Protein AF-X0RWY6-F1 (afdb_monomer)

pLDDT: mean 90.87, std 12.93, range [42.31, 98.25]

Structure (mmCIF, N/CA/C/O backbone):
data_AF-X0RWY6-F1
#
_entry.id   AF-X0RWY6-F1
#
loop_
_atom_site.group_PDB
_atom_site.id
_atom_site.type_symbol
_atom_site.label_atom_id
_atom_site.label_alt_id
_atom_site.label_comp_id
_atom_site.label_asym_id
_atom_site.label_entity_id
_atom_site.label_seq_id
_atom_site.pdbx_PDB_ins_code
_atom_site.Cartn_x
_atom_site.Cartn_y
_atom_site.Cartn_z
_atom_site.occupancy
_atom_site.B_iso_or_equiv
_atom_site.auth_seq_id
_atom_site.auth_comp_id
_atom_site.auth_asym_id
_atom_site.auth_atom_id
_atom_site.pdbx_PDB_model_num
ATOM 1 N N . TRP A 1 1 ? 8.763 8.196 3.691 1.00 73.25 1 TRP A N 1
ATOM 2 C CA . TRP A 1 1 ? 8.016 9.443 3.453 1.00 73.25 1 TRP A CA 1
ATOM 3 C C . TRP A 1 1 ? 8.434 10.451 4.510 1.00 73.25 1 TRP A C 1
ATOM 5 O O . TRP A 1 1 ? 8.790 10.037 5.601 1.00 73.25 1 TRP A O 1
ATOM 15 N N . MET A 1 2 ? 8.450 11.746 4.181 1.00 79.56 2 MET A N 1
ATOM 16 C CA . MET A 1 2 ? 8.951 12.795 5.094 1.00 79.56 2 MET A CA 1
ATOM 17 C C . MET A 1 2 ? 7.958 13.945 5.311 1.00 79.56 2 MET A C 1
ATOM 19 O O . MET A 1 2 ? 8.229 14.845 6.094 1.00 79.56 2 MET A O 1
ATOM 23 N N . SER A 1 3 ? 6.825 13.962 4.602 1.00 91.75 3 SER A N 1
ATOM 24 C CA . SER A 1 3 ? 5.833 15.038 4.721 1.00 91.75 3 SER A CA 1
ATOM 25 C C . SER A 1 3 ? 4.413 14.499 4.661 1.00 91.75 3 SER A C 1
ATOM 27 O O . SER A 1 3 ? 4.157 13.493 3.998 1.00 91.75 3 SER A O 1
ATOM 29 N N . GLU A 1 4 ? 3.484 15.225 5.277 1.00 93.38 4 GLU A N 1
ATOM 30 C CA . GLU A 1 4 ? 2.044 14.931 5.269 1.00 93.38 4 GLU A CA 1
ATOM 31 C C . GLU A 1 4 ? 1.478 14.819 3.847 1.00 93.38 4 GLU A C 1
ATOM 33 O O . GLU A 1 4 ? 0.581 14.024 3.589 1.00 93.38 4 GLU A O 1
ATOM 38 N N . LYS A 1 5 ? 2.074 15.521 2.874 1.00 95.31 5 LYS A N 1
ATOM 39 C CA . LYS A 1 5 ? 1.707 15.383 1.458 1.00 95.31 5 LYS A CA 1
ATOM 40 C C . LYS A 1 5 ? 1.847 13.945 0.955 1.00 95.31 5 LYS A C 1
ATOM 42 O O . LYS A 1 5 ? 0.999 13.480 0.203 1.00 95.31 5 LYS A O 1
ATOM 47 N N . ALA A 1 6 ? 2.897 13.235 1.367 1.00 95.44 6 ALA A N 1
ATOM 48 C CA . ALA A 1 6 ? 3.101 11.842 0.974 1.00 95.44 6 ALA A CA 1
ATOM 49 C C . ALA A 1 6 ? 2.090 10.900 1.647 1.00 95.44 6 ALA A C 1
ATOM 51 O O . ALA A 1 6 ? 1.670 9.929 1.023 1.00 95.44 6 ALA A O 1
ATOM 52 N N . VAL A 1 7 ? 1.654 11.221 2.870 1.00 95.44 7 VAL A N 1
ATOM 53 C CA . VAL A 1 7 ? 0.560 10.511 3.550 1.00 95.44 7 VAL A CA 1
ATOM 54 C C . VAL A 1 7 ? -0.718 10.651 2.728 1.00 95.44 7 VAL A C 1
ATOM 56 O O . VAL A 1 7 ? -1.297 9.646 2.326 1.00 95.44 7 VAL A O 1
ATOM 59 N N . SER A 1 8 ? -1.101 11.881 2.375 1.00 97.06 8 SER A N 1
ATOM 60 C CA . SER A 1 8 ? -2.298 12.144 1.567 1.00 97.06 8 SER A CA 1
ATOM 61 C C . SER A 1 8 ? -2.256 11.465 0.194 1.00 97.06 8 SER A C 1
ATOM 63 O O . SER A 1 8 ? -3.262 10.905 -0.235 1.00 97.06 8 SER A O 1
ATOM 65 N N . ILE A 1 9 ? -1.098 11.457 -0.481 1.00 97.81 9 ILE A N 1
ATOM 66 C CA . ILE A 1 9 ? -0.917 10.727 -1.749 1.00 97.81 9 ILE A CA 1
ATOM 67 C C . ILE A 1 9 ? -1.125 9.226 -1.536 1.00 97.81 9 ILE A C 1
ATOM 69 O O . ILE A 1 9 ? -1.880 8.611 -2.284 1.00 97.81 9 ILE A O 1
ATOM 73 N N . GLY A 1 10 ? -0.503 8.642 -0.509 1.00 97.12 10 GLY A N 1
ATOM 74 C CA . GLY A 1 10 ? -0.671 7.225 -0.198 1.00 97.12 10 GLY A CA 1
ATOM 75 C C . GLY A 1 10 ? -2.138 6.861 0.031 1.00 97.12 10 GLY A C 1
ATOM 76 O O . GLY A 1 10 ? -2.632 5.893 -0.540 1.00 97.12 10 GLY A O 1
ATOM 77 N N . PHE A 1 11 ? -2.866 7.676 0.800 1.00 97.50 11 PHE A N 1
ATOM 78 C CA . PHE A 1 11 ? -4.288 7.435 1.057 1.00 97.50 11 PHE A CA 1
ATOM 79 C C . PHE A 1 11 ? -5.134 7.565 -0.207 1.00 97.50 11 PHE A C 1
ATOM 81 O O . PHE A 1 11 ? -6.025 6.746 -0.416 1.00 97.50 11 PHE A O 1
ATOM 88 N N . TYR A 1 12 ? -4.842 8.539 -1.071 1.00 97.94 12 TYR A N 1
ATOM 89 C CA . TYR A 1 12 ? -5.514 8.664 -2.362 1.00 97.94 12 TYR A CA 1
ATOM 90 C C . TYR A 1 12 ? -5.288 7.431 -3.255 1.00 97.94 12 TYR A C 1
ATOM 92 O O . TYR A 1 12 ? -6.236 6.943 -3.872 1.00 97.94 12 TYR A O 1
ATOM 100 N N . PHE A 1 13 ? -4.070 6.883 -3.287 1.00 98.25 13 PHE A N 1
ATOM 101 C CA . PHE A 1 13 ? -3.752 5.664 -4.041 1.00 98.25 13 PHE A CA 1
ATOM 102 C C . PHE A 1 13 ? -4.505 4.445 -3.503 1.00 98.25 13 PHE A C 1
ATOM 104 O O . PHE A 1 13 ? -5.168 3.748 -4.272 1.00 98.25 13 PHE A O 1
ATOM 111 N N . VAL A 1 14 ? -4.477 4.227 -2.186 1.00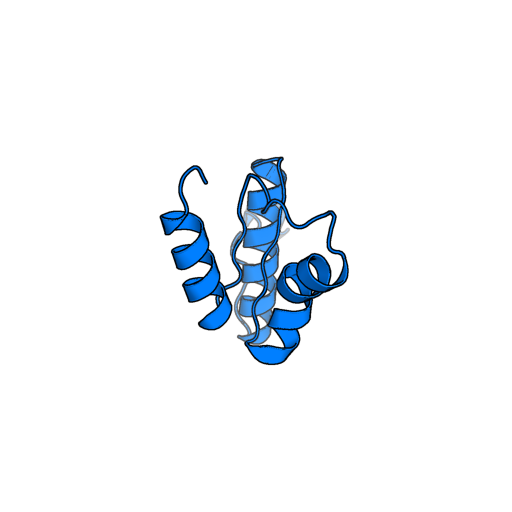 98.19 14 VAL A N 1
ATOM 112 C CA . VAL A 1 14 ? -5.201 3.116 -1.552 1.00 98.19 14 VAL A CA 1
ATOM 113 C C . VAL A 1 14 ? -6.707 3.248 -1.768 1.00 98.19 14 VAL A C 1
ATOM 115 O O . VAL A 1 14 ? -7.343 2.288 -2.192 1.00 98.19 14 VAL A O 1
ATOM 118 N N . ALA A 1 15 ? -7.278 4.439 -1.572 1.00 98.12 15 ALA A N 1
ATOM 119 C CA . ALA A 1 15 ? -8.697 4.695 -1.826 1.00 98.12 15 ALA A CA 1
ATOM 120 C C . ALA A 1 15 ? -9.092 4.472 -3.298 1.00 98.12 15 ALA A C 1
ATOM 122 O O . ALA A 1 15 ? -10.233 4.116 -3.579 1.00 98.12 15 ALA A O 1
ATOM 123 N N . SER A 1 16 ? -8.145 4.634 -4.226 1.00 98.19 16 SER A N 1
ATOM 124 C CA . SER A 1 16 ? -8.318 4.360 -5.659 1.00 98.19 16 SER A CA 1
ATOM 125 C C . SER A 1 16 ? -8.071 2.890 -6.041 1.00 98.19 16 SER A C 1
ATOM 127 O O . SER A 1 16 ? -8.035 2.567 -7.227 1.00 98.19 16 SER A O 1
ATOM 129 N N . GLY A 1 17 ? -7.882 1.991 -5.070 1.00 97.69 17 GLY A N 1
ATOM 130 C CA . GLY A 1 17 ? -7.676 0.560 -5.313 1.00 97.69 17 GLY A CA 1
ATOM 131 C C . GLY A 1 17 ? -6.236 0.174 -5.665 1.00 97.69 17 GLY A C 1
ATOM 132 O O . GLY A 1 17 ? -6.008 -0.905 -6.216 1.00 97.69 17 GLY A O 1
ATOM 133 N N . VAL A 1 18 ? -5.251 1.023 -5.343 1.00 98.25 18 VAL A N 1
ATOM 134 C CA . VAL A 1 18 ? -3.826 0.746 -5.574 1.00 98.25 18 VAL A CA 1
ATOM 135 C C . VAL A 1 18 ? -3.130 0.366 -4.269 1.00 98.25 18 VAL A C 1
ATOM 137 O O . VAL A 1 18 ? -2.994 1.177 -3.350 1.00 98.25 18 VAL A O 1
ATOM 140 N N . TYR A 1 19 ? -2.652 -0.877 -4.195 1.00 98.25 19 TYR A N 1
ATOM 141 C CA . TYR A 1 19 ? -1.840 -1.348 -3.075 1.00 98.25 19 TYR A CA 1
ATOM 142 C C . TYR A 1 19 ? -0.557 -0.530 -2.963 1.00 98.25 19 TYR A C 1
ATOM 144 O O . TYR A 1 19 ? 0.158 -0.343 -3.950 1.00 98.25 19 TYR A O 1
ATOM 152 N N . THR A 1 20 ? -0.287 -0.027 -1.762 1.00 98.19 20 THR A N 1
ATOM 153 C CA . THR A 1 20 ? 0.74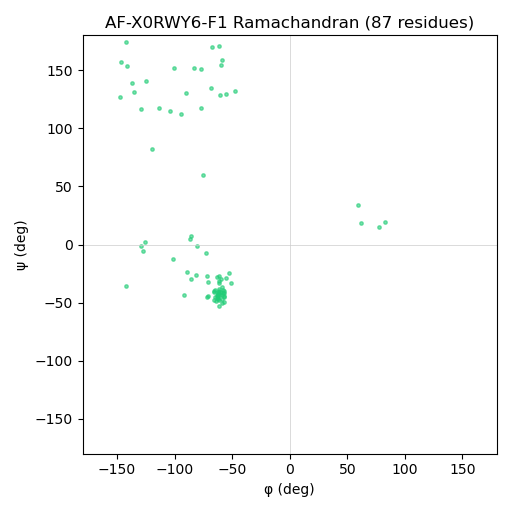7 0.985 -1.548 1.00 98.19 20 THR A CA 1
ATOM 154 C C . THR A 1 20 ? 1.673 0.557 -0.420 1.00 98.19 20 THR A C 1
ATOM 156 O O . THR A 1 20 ? 1.259 0.455 0.732 1.00 98.19 20 THR A O 1
ATOM 159 N N . VAL A 1 21 ? 2.946 0.336 -0.748 1.00 97.44 21 VAL A N 1
ATOM 160 C CA . VAL A 1 21 ? 4.001 0.106 0.247 1.00 97.44 21 VAL A CA 1
ATOM 161 C C . VAL A 1 21 ? 4.616 1.449 0.620 1.00 97.44 21 VAL A C 1
ATOM 163 O O . VAL A 1 21 ? 4.961 2.236 -0.264 1.00 97.44 21 VAL A O 1
ATOM 166 N N . ILE A 1 22 ? 4.745 1.732 1.915 1.00 94.06 22 ILE A N 1
ATOM 167 C CA . ILE A 1 22 ? 5.335 2.982 2.393 1.00 94.06 22 ILE A CA 1
ATOM 168 C C . ILE A 1 22 ? 6.283 2.726 3.570 1.00 94.06 22 ILE A C 1
ATOM 170 O O . ILE A 1 22 ? 5.993 1.926 4.454 1.00 94.06 22 ILE A O 1
ATOM 174 N N . ASN A 1 23 ? 7.420 3.423 3.559 1.00 91.50 23 ASN A N 1
ATOM 175 C CA . ASN A 1 23 ? 8.448 3.377 4.598 1.00 91.50 23 ASN A CA 1
ATOM 176 C C . ASN A 1 23 ? 8.902 4.819 4.932 1.00 91.50 23 ASN A C 1
ATOM 178 O O . ASN A 1 23 ? 9.148 5.593 3.991 1.00 91.50 23 ASN A O 1
ATOM 182 N N . PRO A 1 24 ? 8.973 5.232 6.216 1.00 91.56 24 PRO A N 1
ATOM 183 C CA . PRO A 1 24 ? 8.577 4.440 7.392 1.00 91.56 24 PRO A CA 1
ATOM 184 C C . PRO A 1 24 ? 7.059 4.205 7.426 1.00 91.56 24 PRO A C 1
ATOM 186 O O . PRO A 1 24 ? 6.326 4.803 6.637 1.00 91.56 24 PRO A O 1
ATOM 189 N N . GLY A 1 25 ? 6.567 3.340 8.311 1.00 92.00 25 GLY A N 1
ATOM 190 C CA . GLY A 1 25 ? 5.127 3.224 8.570 1.00 92.00 25 GLY A CA 1
ATOM 191 C C . GLY A 1 25 ? 4.517 4.530 9.103 1.00 92.00 25 GLY A C 1
ATOM 192 O O . GLY A 1 25 ? 5.220 5.494 9.422 1.00 92.00 25 GLY A O 1
ATOM 193 N N . PHE A 1 26 ? 3.187 4.597 9.189 1.00 93.88 26 PHE A N 1
ATOM 194 C CA . PHE A 1 26 ? 2.524 5.714 9.872 1.00 93.88 26 PHE A CA 1
ATOM 195 C C . PHE A 1 26 ? 2.602 5.545 11.397 1.00 93.88 26 PHE A C 1
ATOM 197 O O . PHE A 1 26 ? 2.589 4.411 11.877 1.00 93.88 26 PHE A O 1
ATOM 204 N N . PRO A 1 27 ? 2.605 6.638 12.183 1.00 93.69 27 PRO A N 1
ATOM 205 C CA . PRO A 1 27 ? 2.636 6.581 13.647 1.00 93.69 27 PRO A CA 1
ATOM 206 C C . PRO A 1 27 ? 1.264 6.186 14.231 1.00 93.69 27 PRO A C 1
ATOM 208 O O . PRO A 1 27 ? 0.638 6.947 14.963 1.00 93.69 27 PRO A O 1
ATOM 211 N N . VAL A 1 28 ? 0.766 5.003 13.869 1.00 94.31 28 VAL A N 1
ATOM 212 C CA . VAL A 1 28 ? -0.565 4.488 14.242 1.00 94.31 28 VAL A CA 1
ATOM 213 C C . VAL A 1 28 ? -0.513 3.113 14.910 1.00 94.31 28 VAL A C 1
ATOM 215 O O . VAL A 1 28 ? -1.556 2.572 15.257 1.00 94.31 28 VAL A O 1
ATOM 218 N N . GLU A 1 29 ? 0.678 2.555 15.134 1.00 89.44 29 GLU A N 1
ATOM 219 C CA . GLU A 1 29 ? 0.862 1.239 15.771 1.00 89.44 29 GLU A CA 1
ATOM 220 C C . GLU A 1 29 ? 0.277 1.171 17.191 1.00 89.44 29 GLU A C 1
ATOM 222 O O . GLU A 1 29 ? -0.213 0.128 17.611 1.00 89.44 29 GLU A O 1
ATOM 227 N N . GLY A 1 30 ? 0.237 2.298 17.913 1.00 94.81 30 GLY A N 1
ATOM 228 C CA . GLY A 1 30 ? -0.422 2.392 19.222 1.00 94.81 30 GLY A CA 1
ATOM 229 C C . GLY A 1 30 ? -1.958 2.372 19.171 1.00 94.81 30 GLY A C 1
ATOM 230 O O . GLY A 1 30 ? -2.605 2.315 20.214 1.00 94.81 30 GLY A O 1
ATOM 231 N N . ALA A 1 31 ? -2.553 2.428 17.977 1.00 97.06 31 ALA A N 1
ATOM 232 C CA . ALA A 1 31 ? -3.992 2.405 17.743 1.00 97.06 31 ALA A CA 1
ATOM 233 C C . ALA A 1 31 ? -4.352 1.185 16.870 1.00 97.06 31 ALA A C 1
ATOM 235 O O . ALA A 1 31 ? -4.525 1.331 15.656 1.00 97.06 31 ALA A O 1
ATOM 236 N N . PRO A 1 32 ? -4.493 -0.021 17.458 1.00 95.94 32 PRO A N 1
ATOM 237 C CA . PRO A 1 32 ? -4.599 -1.274 16.705 1.00 95.94 32 PRO A CA 1
ATOM 238 C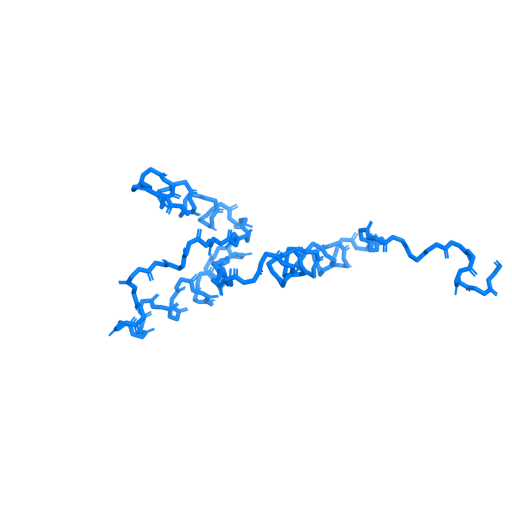 C . PRO A 1 32 ? -5.768 -1.283 15.715 1.00 95.94 32 PRO A C 1
ATOM 240 O O . PRO A 1 32 ? -5.593 -1.700 14.577 1.00 95.94 32 PRO A O 1
ATOM 243 N N . GLY A 1 33 ? -6.924 -0.719 16.084 1.00 97.69 33 GLY A N 1
ATO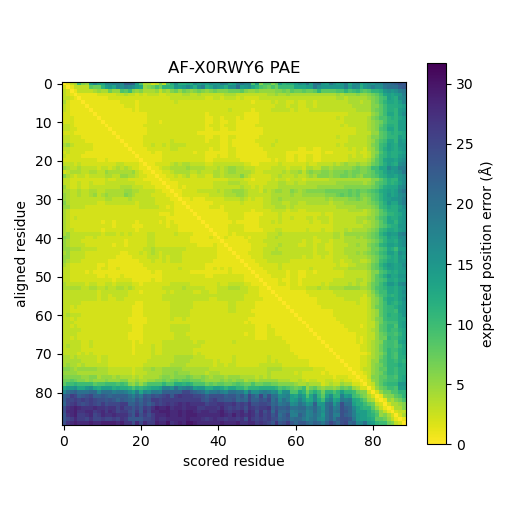M 244 C CA . GLY A 1 33 ? -8.063 -0.606 15.165 1.00 97.69 33 GLY A CA 1
ATOM 245 C C . GLY A 1 33 ? -7.758 0.236 13.920 1.00 97.69 33 GLY A C 1
ATOM 246 O O . GLY A 1 33 ? -8.170 -0.119 12.819 1.00 97.69 33 GLY A O 1
ATOM 247 N N . THR A 1 34 ? -6.989 1.320 14.064 1.00 96.62 34 THR A N 1
ATOM 248 C CA . 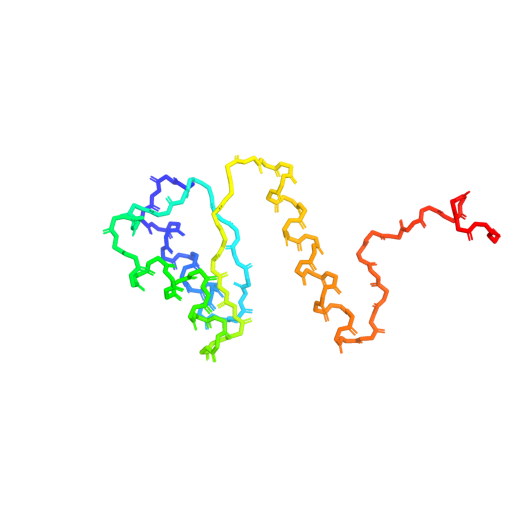THR A 1 34 ? -6.552 2.148 12.929 1.00 96.62 34 THR A CA 1
ATOM 249 C C . THR A 1 34 ? -5.512 1.413 12.093 1.00 96.62 34 THR A C 1
ATOM 251 O O . THR A 1 34 ? -5.615 1.407 10.867 1.00 96.62 34 THR A O 1
ATOM 254 N N . TYR A 1 35 ? -4.534 0.775 12.741 1.00 97.00 35 TYR A N 1
ATOM 255 C CA . TYR A 1 35 ? -3.498 -0.005 12.067 1.00 97.00 35 TYR A CA 1
ATOM 256 C C . TYR A 1 35 ? -4.107 -1.136 11.225 1.00 97.00 35 TYR A C 1
ATOM 258 O O . TYR A 1 35 ? -3.825 -1.241 10.032 1.00 97.00 35 TYR A O 1
ATOM 266 N N . GLU A 1 36 ? -5.004 -1.934 11.806 1.00 97.00 36 GLU A N 1
ATOM 267 C CA . GLU A 1 36 ? -5.716 -3.017 11.117 1.00 97.00 36 GLU A CA 1
ATOM 268 C C . GLU A 1 36 ? -6.599 -2.493 9.981 1.00 97.00 36 GLU A C 1
ATOM 270 O O . GLU A 1 36 ? -6.634 -3.071 8.890 1.00 97.00 36 GLU A O 1
ATOM 275 N N . MET A 1 37 ? -7.293 -1.372 10.205 1.00 97.31 37 MET A N 1
ATOM 276 C CA . MET A 1 37 ? -8.137 -0.754 9.188 1.00 97.31 37 MET A CA 1
ATOM 277 C C . MET A 1 37 ? -7.334 -0.423 7.929 1.00 97.31 37 MET A C 1
ATOM 279 O O . MET A 1 37 ? -7.740 -0.796 6.832 1.00 97.31 37 MET A O 1
ATOM 283 N N . ILE A 1 38 ? -6.183 0.236 8.060 1.00 96.69 38 ILE A N 1
ATOM 284 C CA . ILE A 1 38 ? -5.425 0.706 6.894 1.00 96.69 38 ILE A CA 1
ATOM 285 C C . ILE A 1 38 ? -4.556 -0.381 6.248 1.00 96.69 38 ILE A C 1
ATOM 287 O O . ILE A 1 38 ? -4.299 -0.303 5.047 1.00 96.69 38 ILE A O 1
ATOM 291 N N . THR A 1 39 ? -4.128 -1.397 7.007 1.00 95.69 39 THR A N 1
ATOM 292 C CA . THR A 1 39 ? -3.289 -2.498 6.493 1.00 95.69 39 THR A CA 1
ATOM 293 C C . THR A 1 39 ? -4.097 -3.670 5.932 1.00 95.69 39 THR A C 1
ATOM 295 O O . THR A 1 39 ? -3.617 -4.372 5.043 1.00 95.69 39 THR A O 1
ATOM 298 N N . GLY A 1 40 ? -5.352 -3.854 6.361 1.00 95.06 40 GLY A N 1
ATOM 299 C CA . GLY A 1 40 ? -6.211 -4.939 5.870 1.00 95.06 40 GLY A CA 1
ATOM 300 C C . GLY A 1 40 ? -7.685 -4.577 5.680 1.00 95.06 40 GLY A C 1
ATOM 301 O O . GLY A 1 40 ? -8.311 -5.051 4.731 1.00 95.06 40 GLY A O 1
ATOM 302 N N . GLY A 1 41 ? -8.260 -3.729 6.537 1.00 96.75 41 GLY A N 1
ATOM 303 C CA . GLY A 1 41 ? -9.668 -3.317 6.438 1.00 96.75 41 GLY A CA 1
ATOM 304 C C . GLY A 1 41 ? -10.014 -2.654 5.100 1.00 96.75 41 GLY A C 1
ATOM 305 O O . GLY A 1 41 ? -11.031 -2.985 4.490 1.00 96.75 41 GLY A O 1
ATOM 306 N N . MET A 1 42 ? -9.127 -1.794 4.598 1.00 96.88 42 MET A N 1
ATOM 307 C CA . MET A 1 42 ? -9.280 -1.093 3.321 1.00 96.88 42 MET A CA 1
ATOM 308 C C . MET A 1 42 ? -9.361 -2.045 2.119 1.00 96.88 42 MET A C 1
ATOM 310 O O . MET A 1 42 ? -10.141 -1.781 1.209 1.00 96.88 42 MET A O 1
ATOM 314 N N . GLU A 1 43 ? -8.679 -3.199 2.127 1.00 95.88 43 GLU A N 1
ATOM 315 C CA . GLU A 1 43 ? -8.767 -4.173 1.021 1.00 95.88 43 GLU A CA 1
ATOM 316 C C . GLU A 1 43 ? -10.216 -4.645 0.822 1.00 95.88 43 GLU A C 1
ATOM 318 O O . GLU A 1 43 ? -10.673 -4.808 -0.307 1.00 95.88 43 GLU A O 1
ATOM 323 N N . LYS A 1 44 ? -10.981 -4.797 1.912 1.00 95.75 44 LYS A N 1
ATOM 324 C CA . LYS A 1 44 ? -12.397 -5.195 1.852 1.00 95.75 44 LYS A CA 1
ATOM 325 C C . LYS A 1 44 ? -13.306 -4.085 1.324 1.00 95.75 44 LYS A C 1
ATOM 327 O O . LYS A 1 44 ? -14.371 -4.389 0.797 1.00 95.75 44 LYS A O 1
ATOM 332 N N . LEU A 1 45 ? -12.914 -2.823 1.496 1.00 96.56 45 LEU A N 1
ATOM 333 C CA . LEU A 1 45 ? -13.717 -1.658 1.121 1.00 96.56 45 LEU A CA 1
ATOM 334 C C . LEU A 1 45 ? -13.421 -1.176 -0.300 1.00 96.56 45 LEU A C 1
ATOM 336 O O . LEU A 1 45 ? -14.346 -0.855 -1.040 1.00 96.56 45 LEU A O 1
ATOM 340 N N . VAL A 1 46 ? -12.142 -1.118 -0.671 1.00 97.38 46 VAL A N 1
ATOM 341 C CA . VAL A 1 46 ? -11.668 -0.496 -1.919 1.00 97.38 46 VAL A CA 1
ATOM 342 C C . VAL A 1 46 ? -10.734 -1.394 -2.740 1.00 97.38 46 VAL A C 1
ATOM 344 O O . VAL A 1 46 ? -10.314 -1.007 -3.825 1.00 97.38 46 VAL A O 1
ATOM 347 N N . GLY A 1 47 ? -10.416 -2.608 -2.274 1.00 96.69 47 GLY A N 1
ATOM 348 C CA . GLY A 1 47 ? -9.586 -3.566 -3.023 1.00 96.69 47 GLY A CA 1
ATOM 349 C C . GLY A 1 47 ? -8.079 -3.281 -3.010 1.00 96.69 47 GLY A C 1
ATOM 350 O O . GLY A 1 47 ? -7.353 -3.836 -3.849 1.00 96.69 47 GLY A O 1
ATOM 351 N N . ALA A 1 48 ? -7.644 -2.408 -2.094 1.00 97.94 48 ALA A N 1
ATOM 352 C CA . ALA A 1 48 ? -6.251 -2.134 -1.763 1.00 97.94 48 ALA A CA 1
ATOM 353 C C . ALA A 1 48 ? -6.077 -1.784 -0.280 1.00 97.94 48 ALA A C 1
ATOM 355 O O . ALA A 1 48 ? -6.992 -1.276 0.369 1.00 97.94 48 ALA A O 1
ATOM 356 N N . SER A 1 49 ? -4.864 -1.978 0.229 1.00 97.69 49 SER A N 1
ATOM 357 C CA . SER A 1 49 ? -4.436 -1.551 1.560 1.00 97.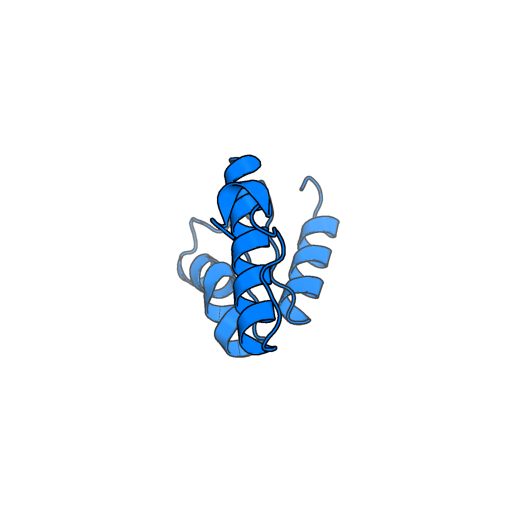69 49 SER A CA 1
ATOM 358 C C . SER A 1 49 ? -2.989 -1.050 1.548 1.00 97.69 49 SER A C 1
ATOM 360 O O . SER A 1 49 ? -2.299 -1.099 0.522 1.00 97.69 49 SER A O 1
ATOM 362 N N . PHE A 1 50 ? -2.541 -0.535 2.692 1.00 97.81 50 PHE A N 1
ATOM 363 C CA . PHE A 1 50 ? -1.135 -0.230 2.919 1.00 97.81 50 PHE A CA 1
ATOM 364 C C . PHE A 1 50 ? -0.348 -1.461 3.364 1.00 97.81 50 PHE A C 1
ATOM 366 O O . PHE A 1 50 ? -0.866 -2.318 4.077 1.00 97.81 50 PHE A O 1
ATOM 373 N N . ALA A 1 51 ? 0.941 -1.468 3.039 1.00 97.25 51 ALA A N 1
ATOM 374 C CA . ALA A 1 51 ? 1.931 -2.276 3.733 1.00 97.25 51 ALA A CA 1
ATOM 375 C C . ALA A 1 51 ? 3.077 -1.405 4.244 1.00 97.25 51 ALA A C 1
ATOM 377 O O . ALA A 1 51 ? 3.523 -0.474 3.567 1.00 97.25 51 ALA A O 1
ATOM 378 N N . PHE A 1 52 ? 3.546 -1.736 5.443 1.00 95.69 52 PHE A N 1
ATOM 379 C CA . PHE A 1 52 ? 4.682 -1.100 6.095 1.00 95.69 52 PHE A CA 1
ATOM 380 C C . PHE A 1 52 ? 5.797 -2.134 6.195 1.00 95.69 52 PHE A C 1
ATOM 382 O O . PHE A 1 52 ? 5.614 -3.181 6.809 1.00 95.69 52 PHE A O 1
ATOM 389 N N . GLU A 1 53 ? 6.916 -1.863 5.535 1.00 95.50 53 GLU A N 1
ATOM 390 C CA . GLU A 1 53 ? 8.086 -2.736 5.523 1.00 95.50 53 GLU A CA 1
ATOM 391 C C . GLU A 1 53 ? 9.344 -1.870 5.425 1.00 95.50 53 GLU A C 1
ATOM 393 O O . GLU A 1 53 ? 9.462 -1.012 4.545 1.00 95.50 53 GLU A O 1
ATOM 398 N N . ASP A 1 54 ? 10.275 -2.090 6.350 1.00 93.75 54 ASP A N 1
ATOM 399 C CA . ASP A 1 54 ? 11.467 -1.260 6.484 1.00 93.75 54 ASP A CA 1
ATOM 400 C C . ASP A 1 54 ? 12.599 -1.722 5.561 1.00 93.75 54 ASP A C 1
ATOM 402 O O . ASP A 1 54 ? 13.393 -0.905 5.088 1.00 93.75 54 ASP A O 1
ATOM 406 N N . ASP A 1 55 ? 12.660 -3.022 5.262 1.00 95.75 55 ASP A N 1
ATOM 407 C CA . ASP A 1 55 ? 13.634 -3.582 4.336 1.00 95.75 55 ASP A CA 1
ATOM 408 C C . ASP A 1 55 ? 13.208 -3.286 2.881 1.00 95.75 55 ASP A C 1
ATOM 410 O O . ASP A 1 55 ? 12.159 -3.762 2.418 1.00 95.75 55 ASP A O 1
ATOM 414 N N . PRO A 1 56 ? 14.006 -2.527 2.107 1.00 94.38 56 PRO A N 1
ATOM 415 C CA . PRO A 1 56 ? 13.663 -2.192 0.729 1.00 94.38 56 PRO A CA 1
ATOM 416 C C . PRO A 1 56 ? 13.579 -3.423 -0.188 1.00 94.38 56 PRO A C 1
ATOM 418 O O . PRO A 1 56 ? 12.808 -3.413 -1.148 1.00 94.38 56 PRO A O 1
ATOM 421 N N . ILE A 1 57 ? 14.320 -4.499 0.102 1.00 95.69 57 ILE A N 1
ATOM 422 C CA . ILE A 1 57 ? 14.273 -5.743 -0.677 1.00 95.69 57 ILE A CA 1
ATOM 423 C C . ILE A 1 57 ? 12.955 -6.474 -0.421 1.00 95.69 57 ILE A C 1
ATOM 425 O O . ILE A 1 57 ? 12.280 -6.890 -1.365 1.00 95.69 57 ILE A O 1
ATOM 429 N N . LYS A 1 58 ? 12.529 -6.574 0.842 1.00 96.06 58 LYS A N 1
ATOM 430 C CA . LYS A 1 58 ? 11.218 -7.150 1.179 1.00 96.06 58 LYS A CA 1
ATOM 431 C C . LYS A 1 58 ? 10.075 -6.302 0.634 1.00 96.06 58 LYS A C 1
ATOM 433 O O . LYS A 1 58 ? 9.125 -6.854 0.088 1.00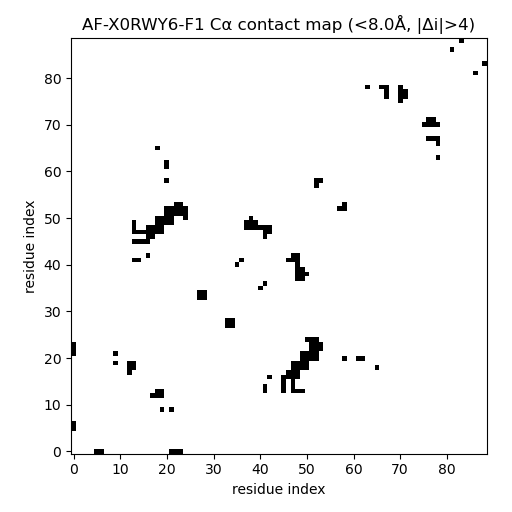 96.06 58 LYS A O 1
ATOM 438 N N . SER A 1 59 ? 10.199 -4.975 0.687 1.00 96.00 59 SER A N 1
ATOM 439 C CA . SER A 1 59 ? 9.240 -4.049 0.073 1.00 96.00 59 SER A CA 1
ATOM 440 C C . SER A 1 59 ? 9.072 -4.312 -1.426 1.00 96.00 59 SER A C 1
ATOM 442 O O . SER A 1 59 ? 7.948 -4.372 -1.925 1.00 96.00 59 SER A O 1
ATOM 444 N N . ALA A 1 60 ? 10.177 -4.525 -2.149 1.00 95.12 60 ALA A N 1
ATOM 445 C CA . ALA A 1 60 ? 10.135 -4.873 -3.566 1.00 95.12 60 ALA A CA 1
ATOM 446 C C . ALA A 1 60 ? 9.423 -6.214 -3.805 1.00 95.12 60 ALA A C 1
ATOM 448 O O . ALA A 1 60 ? 8.579 -6.305 -4.698 1.00 95.12 60 ALA A O 1
ATOM 449 N N . HIS A 1 61 ? 9.696 -7.233 -2.983 1.00 95.31 61 HIS A N 1
ATOM 450 C CA . HIS A 1 61 ? 8.992 -8.515 -3.064 1.00 95.31 61 HIS A CA 1
ATOM 451 C C . HIS A 1 61 ? 7.489 -8.377 -2.796 1.00 95.31 61 HIS A C 1
ATOM 453 O O . HIS A 1 61 ? 6.704 -8.907 -3.575 1.00 95.31 61 HIS A O 1
ATOM 459 N N . LEU A 1 62 ? 7.065 -7.588 -1.800 1.00 96.56 62 LEU A N 1
ATOM 460 C CA . LEU A 1 62 ? 5.642 -7.320 -1.547 1.00 96.56 62 LEU A CA 1
ATOM 461 C C . LEU A 1 62 ? 4.937 -6.725 -2.776 1.00 96.56 62 LEU A C 1
ATOM 463 O O . LEU A 1 62 ? 3.816 -7.116 -3.106 1.00 96.56 62 LEU A O 1
ATOM 467 N N . ILE A 1 63 ? 5.594 -5.794 -3.474 1.00 95.94 63 ILE A N 1
ATOM 468 C CA . ILE A 1 63 ? 5.067 -5.194 -4.706 1.00 95.94 63 ILE A CA 1
ATOM 469 C C . ILE A 1 63 ? 4.977 -6.246 -5.821 1.00 95.94 63 ILE A C 1
ATOM 471 O O . ILE A 1 63 ? 3.940 -6.360 -6.479 1.00 95.94 63 ILE A O 1
ATOM 475 N N . ILE A 1 64 ? 6.037 -7.033 -6.031 1.00 95.75 64 ILE A N 1
ATOM 476 C CA . ILE A 1 64 ? 6.088 -8.078 -7.066 1.00 95.75 64 ILE A CA 1
ATOM 477 C C . ILE A 1 64 ? 5.021 -9.148 -6.816 1.00 95.75 64 ILE A C 1
ATOM 479 O O . ILE A 1 64 ? 4.308 -9.528 -7.747 1.00 95.75 64 ILE A O 1
ATOM 483 N N . ASP A 1 65 ? 4.857 -9.591 -5.573 1.00 95.38 65 ASP A N 1
ATOM 484 C CA . ASP A 1 65 ? 3.873 -10.597 -5.185 1.00 95.38 65 ASP A CA 1
ATOM 485 C C . ASP A 1 65 ? 2.449 -10.092 -5.400 1.00 95.38 65 ASP A C 1
ATOM 487 O O . ASP A 1 65 ? 1.631 -10.791 -6.007 1.00 95.38 65 ASP A O 1
ATOM 491 N N . HIS A 1 66 ? 2.157 -8.851 -4.998 1.00 95.81 66 HIS A N 1
ATOM 492 C CA . HIS A 1 66 ? 0.864 -8.226 -5.260 1.00 95.81 66 HIS A CA 1
ATOM 493 C C . HIS A 1 66 ? 0.564 -8.158 -6.765 1.00 95.81 66 HIS A C 1
ATOM 495 O O . HIS A 1 66 ? -0.520 -8.542 -7.218 1.00 95.81 66 HIS A O 1
ATOM 501 N N . LEU A 1 67 ? 1.537 -7.723 -7.570 1.00 95.50 67 LEU A N 1
ATOM 502 C CA . LEU A 1 67 ? 1.395 -7.649 -9.023 1.00 95.50 67 LEU A CA 1
ATOM 503 C C . LEU A 1 67 ? 1.185 -9.035 -9.636 1.00 95.50 67 LEU A C 1
ATOM 505 O O . LEU A 1 67 ? 0.285 -9.202 -10.458 1.00 95.50 67 LEU A O 1
ATOM 509 N N . ASN A 1 68 ? 1.937 -10.049 -9.209 1.00 95.88 68 ASN A N 1
ATOM 510 C CA . ASN A 1 68 ? 1.768 -11.428 -9.665 1.00 95.88 68 ASN A CA 1
ATOM 511 C C . ASN A 1 68 ? 0.383 -11.985 -9.312 1.00 95.88 68 ASN A C 1
ATOM 513 O O . ASN A 1 68 ? -0.252 -12.628 -10.150 1.00 95.88 68 ASN A O 1
ATOM 517 N N . GLN A 1 69 ? -0.143 -11.688 -8.120 1.00 95.06 69 GLN A N 1
ATOM 518 C CA . GLN A 1 69 ? -1.505 -12.061 -7.732 1.00 95.06 69 GLN A CA 1
ATOM 519 C C . GLN A 1 69 ? -2.562 -11.410 -8.633 1.00 95.06 69 GLN A C 1
ATOM 521 O O . GLN A 1 69 ? -3.469 -12.097 -9.115 1.00 95.06 69 GLN A O 1
ATOM 526 N N . LYS A 1 70 ? -2.457 -10.100 -8.898 1.00 95.56 70 LYS A N 1
ATOM 527 C CA . LYS A 1 70 ? -3.395 -9.395 -9.790 1.00 95.56 70 LYS A CA 1
ATOM 528 C C . LYS A 1 70 ? -3.260 -9.897 -11.238 1.00 95.56 70 LYS A C 1
ATOM 530 O O . LYS A 1 70 ? -4.271 -10.171 -11.878 1.00 95.56 70 LYS A O 1
ATOM 535 N N . ARG A 1 71 ? -2.038 -10.137 -11.730 1.00 96.25 71 ARG A N 1
ATOM 536 C CA . ARG A 1 71 ? -1.767 -10.723 -13.060 1.00 96.25 71 ARG A CA 1
ATOM 537 C C . ARG A 1 71 ? -2.357 -12.122 -13.208 1.00 96.25 71 ARG A C 1
ATOM 539 O O . ARG A 1 71 ? -3.015 -12.391 -14.208 1.00 96.25 71 ARG A O 1
ATOM 546 N N . LYS A 1 72 ? -2.226 -12.978 -12.190 1.00 96.12 72 LYS A N 1
ATOM 547 C CA . LYS A 1 72 ? -2.851 -14.309 -12.161 1.00 96.12 72 LYS A CA 1
ATOM 548 C C . LYS A 1 72 ? -4.374 -14.226 -12.284 1.00 96.12 72 LYS A C 1
ATOM 550 O O . LYS A 1 72 ? -4.958 -14.980 -13.058 1.00 96.12 72 LYS A O 1
ATOM 555 N N . LYS A 1 73 ? -5.022 -13.286 -11.581 1.00 96.56 73 LYS A N 1
ATOM 556 C CA . LYS A 1 73 ? -6.475 -13.039 -11.705 1.00 96.56 73 LYS A CA 1
ATOM 557 C C . LYS A 1 73 ? -6.873 -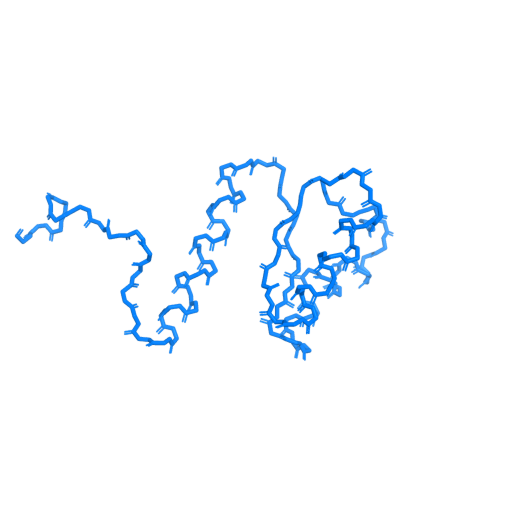12.607 -13.123 1.00 96.56 73 LYS A C 1
ATOM 559 O O . LYS A 1 73 ? -7.950 -12.966 -13.587 1.00 96.56 73 LYS A O 1
ATOM 564 N N . LEU A 1 74 ? -5.984 -11.903 -13.823 1.00 97.19 74 LEU A N 1
ATOM 565 C CA . LEU A 1 74 ? -6.139 -11.502 -15.225 1.00 97.19 74 LEU A CA 1
ATOM 566 C C . LEU A 1 74 ? -5.664 -12.563 -16.235 1.00 97.19 74 LEU A C 1
ATOM 568 O O . LEU A 1 74 ? -5.686 -12.303 -17.434 1.00 97.19 74 LEU A O 1
ATOM 572 N N . LYS A 1 75 ? -5.254 -13.756 -15.778 1.00 96.88 75 LYS A N 1
ATOM 573 C CA . LYS A 1 75 ? -4.716 -14.846 -16.615 1.00 96.88 75 LYS A CA 1
ATOM 574 C C . LYS A 1 75 ? -3.451 -14.456 -17.399 1.00 96.88 75 LYS A C 1
ATOM 576 O O . LYS A 1 75 ? -3.234 -14.927 -18.510 1.00 96.88 75 LYS A O 1
ATOM 581 N N . LEU A 1 76 ? -2.611 -13.607 -16.810 1.00 94.19 76 LEU A N 1
ATOM 582 C CA . LEU A 1 76 ? -1.320 -13.191 -17.363 1.00 94.19 76 LEU A CA 1
ATOM 583 C C . LEU A 1 76 ? -0.164 -13.965 -16.709 1.00 94.19 76 LEU A C 1
ATOM 585 O O . LEU A 1 76 ? -0.249 -14.353 -15.543 1.00 94.19 76 LEU A O 1
ATOM 589 N N . ALA A 1 77 ? 0.938 -14.137 -17.446 1.00 92.31 77 ALA A N 1
ATOM 590 C CA . ALA A 1 77 ? 2.201 -14.666 -16.916 1.00 92.31 77 ALA A CA 1
ATOM 591 C C . ALA A 1 77 ? 2.749 -13.777 -15.776 1.00 92.31 77 ALA A C 1
ATOM 593 O O . ALA A 1 77 ? 2.441 -12.581 -15.766 1.00 92.31 77 ALA A O 1
ATOM 594 N N . PRO A 1 78 ? 3.559 -14.294 -14.832 1.00 89.44 78 PRO A N 1
ATOM 595 C CA . PRO A 1 78 ? 4.172 -13.480 -13.773 1.00 89.44 78 PRO A CA 1
ATOM 596 C C . PRO A 1 78 ? 5.055 -12.351 -14.335 1.00 89.44 78 PRO A C 1
ATOM 598 O O . PRO A 1 78 ? 5.462 -12.395 -15.493 1.00 89.44 78 PRO A O 1
ATOM 601 N N . MET A 1 79 ? 5.299 -11.307 -13.534 1.00 81.50 79 MET A N 1
ATOM 602 C CA . MET A 1 79 ? 6.106 -10.142 -13.932 1.00 81.50 79 MET A CA 1
ATOM 603 C C . MET A 1 79 ? 7.557 -10.503 -14.237 1.00 81.50 79 MET A C 1
ATOM 605 O O . MET A 1 79 ? 8.110 -10.021 -15.219 1.00 81.50 79 MET A O 1
ATOM 609 N N . MET A 1 80 ? 8.171 -11.315 -13.377 1.00 76.62 80 MET A N 1
ATOM 610 C CA . MET A 1 80 ? 9.501 -11.846 -13.633 1.00 76.62 80 MET A CA 1
ATOM 611 C C . MET A 1 80 ? 9.330 -13.215 -14.272 1.00 76.62 80 MET A C 1
ATOM 613 O O . MET A 1 80 ? 8.806 -14.139 -13.650 1.00 76.62 80 MET A O 1
ATOM 617 N N . HIS A 1 81 ? 9.713 -13.311 -15.540 1.00 65.31 81 HIS A N 1
ATOM 618 C CA . HIS A 1 81 ? 9.868 -14.593 -16.201 1.00 65.31 81 HIS A CA 1
ATOM 619 C C . HIS A 1 81 ? 11.061 -15.306 -15.566 1.00 65.31 81 HIS A C 1
ATOM 621 O O . HIS A 1 81 ? 12.114 -14.692 -15.377 1.00 65.31 81 HIS A O 1
ATOM 627 N N . GLU A 1 82 ? 10.911 -16.591 -15.247 1.00 59.12 82 GLU A N 1
ATOM 628 C CA . GLU A 1 82 ? 12.092 -17.434 -15.104 1.00 59.12 82 GLU A CA 1
ATOM 629 C C . GLU A 1 82 ? 12.874 -17.331 -16.421 1.00 59.12 82 GLU A C 1
ATOM 631 O O . GLU A 1 82 ? 12.265 -17.460 -17.490 1.00 59.12 82 GLU A O 1
ATOM 636 N N . PRO A 1 83 ? 14.185 -17.041 -16.377 1.00 53.34 83 PRO A N 1
ATOM 637 C CA . PRO A 1 83 ? 15.030 -17.138 -17.556 1.00 53.34 83 PRO A CA 1
ATOM 638 C C . PRO A 1 83 ? 14.753 -18.480 -18.242 1.00 53.34 83 PRO A C 1
ATOM 640 O O . PRO A 1 83 ? 14.730 -19.499 -17.556 1.00 53.34 83 PRO A O 1
ATOM 643 N N . GLU A 1 84 ? 14.545 -18.512 -19.563 1.00 55.47 84 GLU A N 1
ATOM 644 C CA . GLU A 1 84 ? 14.236 -19.762 -20.292 1.00 55.47 84 GLU A CA 1
ATOM 645 C C . GLU A 1 84 ? 15.249 -20.877 -19.975 1.00 55.47 84 GLU A C 1
ATOM 647 O O . GLU A 1 84 ? 14.867 -22.031 -19.795 1.00 55.47 84 GLU A O 1
ATOM 652 N N . ILE A 1 85 ? 16.506 -20.480 -19.745 1.00 54.03 85 ILE A N 1
ATOM 653 C CA .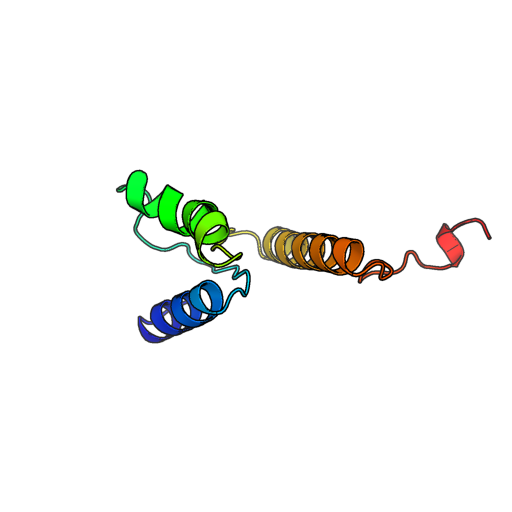 ILE A 1 85 ? 17.640 -21.285 -19.258 1.00 54.03 85 ILE A CA 1
ATOM 654 C C . ILE A 1 85 ? 17.381 -22.070 -17.955 1.00 54.03 85 ILE A C 1
ATOM 656 O O . ILE A 1 85 ? 18.054 -23.067 -17.714 1.00 54.03 85 ILE A O 1
ATOM 660 N N . LEU A 1 86 ? 16.437 -21.647 -17.110 1.00 52.88 86 LEU A N 1
ATOM 661 C CA . LEU A 1 86 ? 16.026 -22.340 -15.881 1.00 52.88 86 LEU A CA 1
ATOM 662 C C . LEU A 1 86 ? 14.714 -23.126 -16.043 1.00 52.88 86 LEU A C 1
ATOM 664 O O . LEU A 1 86 ? 14.400 -23.953 -15.192 1.00 52.88 86 LEU A O 1
ATOM 668 N N . SER A 1 87 ? 13.964 -22.918 -17.132 1.00 55.56 87 SER A N 1
ATOM 669 C CA . SER A 1 87 ? 12.642 -23.533 -17.339 1.00 55.56 87 SER A CA 1
ATOM 670 C C . SER A 1 87 ? 12.689 -24.981 -17.851 1.00 55.56 87 SER A C 1
ATOM 672 O O . SER A 1 87 ? 11.645 -25.613 -18.025 1.00 55.56 87 SER A O 1
ATOM 674 N N . GLY A 1 88 ? 13.890 -25.524 -18.085 1.00 55.25 88 GLY A N 1
ATOM 675 C CA . GLY A 1 88 ? 14.088 -26.913 -18.512 1.00 55.25 88 GLY A CA 1
ATOM 676 C C . GLY A 1 88 ? 13.448 -27.259 -19.863 1.00 55.25 88 GLY A C 1
ATOM 677 O O . GLY A 1 88 ? 13.223 -28.439 -20.135 1.00 55.25 88 GLY A O 1
ATOM 678 N N . LYS A 1 89 ? 13.132 -26.247 -20.678 1.00 42.31 89 LYS A N 1
ATOM 679 C CA . LYS A 1 89 ? 12.682 -26.369 -22.067 1.00 42.31 89 LYS A CA 1
ATOM 680 C C . LYS A 1 89 ? 13.750 -25.870 -23.022 1.00 42.31 89 LYS A C 1
ATOM 682 O O . LYS A 1 89 ? 14.399 -24.858 -22.681 1.00 42.31 89 LYS A O 1
#

Radius of gyration: 15.58 Å; Cα contacts (8 Å, |Δi|>4): 94; chains: 1; bounding box: 31×42×41 Å

Solvent-accessible surface area (backbone atoms only — not comparable to full-atom values): 5148 Å² total; per-residue (Å²): 98,91,50,72,69,53,53,54,50,50,51,52,38,19,69,70,36,36,67,41,78,43,45,66,63,75,102,36,76,94,39,57,71,61,40,47,34,46,48,50,48,30,33,79,76,42,64,11,24,43,46,65,49,84,52,69,68,58,43,50,48,55,53,51,51,53,49,32,54,55,28,50,77,70,74,42,78,58,86,73,70,76,57,61,91,74,66,83,110

Nearest PDB structures (foldseek):
  6ons-assembly1_A  TM=9.873E-01  e=7.425E-05  Nitratidesulfovibrio vulgaris
  6dc2-assembly1_A  TM=9.900E-01  e=1.046E-04  Nitratidesulfovibrio vulgaris
  6vx0-assembly1_A  TM=9.886E-01  e=1.120E-04  Nitratidesulfovibrio vulgaris str. Hildenborough
  6b6y-assembly1_A  TM=9.875E-01  e=1.690E-04  Nitratidesulfovibrio vulgaris
  6b6y-assembly1_B  TM=9.876E-01  e=1.690E-04  Nitratidesulfovibrio vulgaris

Foldseek 3Di:
DPDVVVVVVQVVCLQQQHAEEDPADDPCVVPVVVVCCQAPVSCVVRVYHYDHDHDVVVVVVVVQVVQQVVCVVVVHDGPDDDDVVPVPD

InterPro domains:
  IPR004137 Hydroxylamine reductase/Ni-containing CO dehydrogenase [PF03063] (1-56)
  IPR011254 Prismane-like superfamily [SSF56821] (1-76)
  IPR016099 Prismane-like, alpha/beta-sandwich [G3DSA:3.40.50.2030] (1-77)

Sequence (89 aa):
WMSEKAVSIGFYFVASGVYTVINPGFPVEGAPGTYEMITGGMEKLVGASFAFEDDPIKSAHLIIDHLNQKRKKLKLAPMMHEPEILSGK

Secondary structure (DSSP, 8-state):
--SHHHHHHHHHHHHTT--EEESSPPTTTT-HHHHHIIIIIHHHHHS--EEE-S-HHHHHHHHHHHHHHHHHHTTPPPSSPPPGGGTT-

Mean predicted aligned error: 5.37 Å

Organism: NCBI:txid412755